Protein AF-A0A0D0J1C9-F1 (afdb_monomer_lite)

Radius of gyration: 14.0 Å; chains: 1; bounding box: 31×19×34 Å

Sequence (64 aa):
MIERICHIDKELEDSIFLFGARQTGKSTFLRQKFPDSIYIDLLDTTIKGRFSRRPSLLYEDFRL

Foldseek 3Di:
DDDDPDDDDPPPPDDDDDDDDPPPCPVVNCCVVCVPDDDQDCVPVVSVVVCVVPVCCVCVVPVD

Organism: NCBI:txid1602169

pLDDT: mean 87.89, std 9.32, range [63.62, 97.62]

Structure (mmCI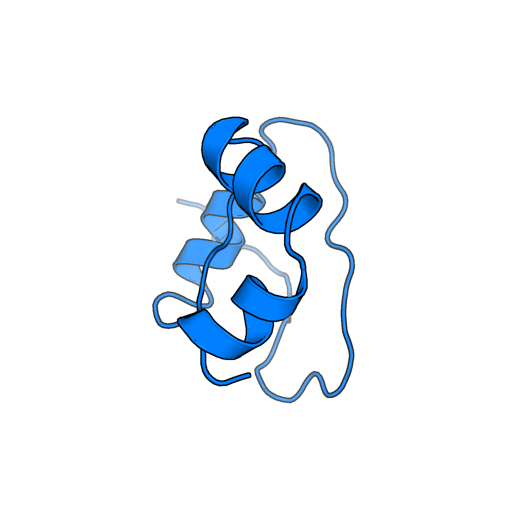F, N/CA/C/O backbone):
data_AF-A0A0D0J1C9-F1
#
_entry.id   AF-A0A0D0J1C9-F1
#
loop_
_atom_site.group_PDB
_atom_site.id
_atom_site.type_symbol
_atom_site.label_atom_id
_atom_site.label_alt_id
_atom_site.label_comp_id
_atom_site.label_asym_id
_atom_site.label_entity_id
_atom_site.label_seq_id
_atom_site.pdbx_PDB_ins_code
_atom_site.Cartn_x
_atom_site.Cartn_y
_atom_site.Cartn_z
_atom_site.occupancy
_atom_site.B_iso_or_equiv
_atom_site.auth_seq_id
_atom_site.auth_comp_id
_atom_site.auth_asym_id
_atom_site.auth_atom_id
_atom_site.pdbx_PDB_model_num
ATOM 1 N N . MET A 1 1 ? -9.794 -9.698 17.716 1.00 66.88 1 MET A N 1
ATOM 2 C CA . MET A 1 1 ? -9.258 -8.582 16.904 1.00 66.88 1 MET A CA 1
ATOM 3 C C . MET A 1 1 ? -10.372 -7.555 16.776 1.00 66.88 1 MET A C 1
ATOM 5 O O . MET A 1 1 ? -11.501 -7.980 16.592 1.00 66.88 1 MET A O 1
ATOM 9 N N . ILE A 1 2 ? -10.100 -6.264 16.976 1.00 77.75 2 ILE A N 1
ATOM 10 C CA . ILE A 1 2 ? -11.145 -5.224 16.967 1.00 77.75 2 ILE A CA 1
ATOM 11 C C . ILE A 1 2 ? -11.478 -4.858 15.517 1.00 77.75 2 ILE A C 1
ATOM 13 O O . ILE A 1 2 ? -10.562 -4.600 14.731 1.00 77.75 2 ILE A O 1
ATOM 17 N N . GLU A 1 3 ? -12.766 -4.836 15.179 1.00 77.56 3 GLU A N 1
ATOM 18 C CA . GLU A 1 3 ? -13.254 -4.396 13.872 1.00 77.56 3 GLU A CA 1
ATOM 19 C C . GLU A 1 3 ? -13.034 -2.888 13.692 1.00 77.56 3 GLU A C 1
ATOM 21 O O . GLU A 1 3 ? -13.263 -2.088 14.601 1.00 77.56 3 GLU A O 1
ATOM 26 N N . ARG A 1 4 ? -12.530 -2.491 12.522 1.00 81.44 4 ARG A N 1
ATOM 27 C CA . ARG A 1 4 ? -12.180 -1.097 12.233 1.00 81.44 4 ARG A CA 1
ATOM 28 C C . ARG A 1 4 ? -13.327 -0.399 11.523 1.00 81.44 4 ARG A C 1
ATOM 30 O O . ARG A 1 4 ? -13.729 -0.830 10.448 1.00 81.44 4 ARG A O 1
ATOM 37 N N . ILE A 1 5 ? -13.763 0.731 12.073 1.00 82.25 5 ILE A N 1
ATOM 38 C CA . ILE A 1 5 ? -14.776 1.595 11.460 1.00 82.25 5 ILE A CA 1
ATOM 39 C C . ILE A 1 5 ? -14.085 2.474 10.409 1.00 82.25 5 ILE A C 1
ATOM 41 O O . ILE A 1 5 ? -13.659 3.593 10.683 1.00 82.25 5 ILE A O 1
ATOM 45 N N . CYS A 1 6 ? -13.877 1.923 9.216 1.00 81.94 6 CYS A N 1
ATOM 46 C CA . CYS A 1 6 ? -13.352 2.647 8.064 1.00 81.94 6 CYS A CA 1
ATOM 47 C C . CYS A 1 6 ? -14.049 2.115 6.808 1.00 81.94 6 CYS A C 1
ATOM 49 O O . CYS A 1 6 ? -13.814 0.980 6.386 1.00 81.94 6 CYS A O 1
ATOM 51 N N . HIS A 1 7 ? -14.952 2.928 6.264 1.00 78.56 7 HIS A N 1
ATOM 52 C CA . HIS A 1 7 ? -15.726 2.609 5.071 1.00 78.56 7 HIS A CA 1
ATOM 53 C C . HIS A 1 7 ? -14.876 2.919 3.839 1.00 78.56 7 HIS A C 1
ATOM 55 O O . HIS A 1 7 ? -14.752 4.068 3.425 1.00 78.56 7 HIS A O 1
ATOM 61 N N . ILE A 1 8 ? -14.208 1.883 3.334 1.00 79.88 8 ILE A N 1
ATOM 62 C CA . ILE A 1 8 ? -13.502 1.884 2.055 1.00 79.88 8 ILE A CA 1
ATOM 63 C C . ILE A 1 8 ? -14.173 0.786 1.246 1.00 79.88 8 ILE A C 1
ATOM 65 O O . ILE A 1 8 ? -14.001 -0.403 1.543 1.00 79.88 8 ILE A O 1
ATOM 69 N N . ASP A 1 9 ? -14.970 1.205 0.276 1.00 72.50 9 ASP A N 1
ATOM 70 C CA . ASP A 1 9 ? -15.814 0.324 -0.515 1.00 72.50 9 ASP A CA 1
ATOM 71 C C . ASP A 1 9 ? -15.246 0.223 -1.936 1.00 72.50 9 ASP A C 1
ATOM 73 O O . ASP A 1 9 ? -14.438 1.050 -2.361 1.00 72.50 9 ASP A O 1
ATOM 77 N N . LYS A 1 10 ? -15.628 -0.822 -2.676 1.00 64.06 10 LYS A N 1
ATOM 78 C CA . LYS A 1 10 ? -15.083 -1.090 -4.020 1.00 64.06 10 LYS A CA 1
ATOM 79 C C . LYS A 1 10 ? -15.481 -0.039 -5.070 1.00 64.06 10 LYS A C 1
ATOM 81 O O . LYS A 1 10 ? -14.918 -0.054 -6.155 1.00 64.06 10 LYS A O 1
ATOM 86 N N . GLU A 1 11 ? -16.426 0.840 -4.745 1.00 64.81 11 GLU A N 1
ATOM 87 C CA . GLU A 1 11 ? -16.920 1.928 -5.603 1.00 64.81 11 GLU A CA 1
ATOM 88 C C . GLU A 1 11 ? -16.111 3.226 -5.473 1.00 64.81 11 GLU A C 1
ATOM 90 O O . GLU A 1 11 ? -16.485 4.250 -6.035 1.00 64.81 11 GLU A O 1
ATOM 95 N N . LEU A 1 12 ? -14.998 3.216 -4.734 1.00 64.62 12 LEU A N 1
ATOM 96 C CA . LEU A 1 12 ? -14.038 4.312 -4.803 1.00 64.62 12 LEU A CA 1
ATOM 97 C C . LEU A 1 12 ? -13.455 4.369 -6.221 1.00 64.62 12 LEU A C 1
ATOM 99 O O . LEU A 1 12 ? -12.541 3.619 -6.551 1.00 64.62 12 LEU A O 1
ATOM 103 N N . GLU A 1 13 ? -13.984 5.272 -7.047 1.00 63.62 13 GLU A N 1
ATOM 104 C CA . GLU A 1 13 ? -13.433 5.584 -8.375 1.00 63.62 13 GLU A CA 1
ATOM 105 C C . GLU A 1 13 ? -12.060 6.283 -8.283 1.00 63.62 13 GLU A C 1
ATOM 107 O O . GLU A 1 13 ? -11.341 6.389 -9.276 1.00 63.62 13 GLU A O 1
ATOM 112 N N . ASP A 1 14 ? -11.659 6.695 -7.074 1.00 74.00 14 ASP A N 1
ATOM 113 C CA . ASP A 1 14 ? -10.467 7.492 -6.805 1.00 74.00 14 ASP A CA 1
ATOM 114 C C . ASP A 1 14 ? -9.350 6.739 -6.064 1.00 74.00 14 ASP A C 1
ATOM 116 O O . ASP A 1 14 ? -9.557 5.822 -5.264 1.00 74.00 14 ASP A O 1
ATOM 120 N N . SER A 1 15 ? -8.119 7.215 -6.270 1.00 85.12 15 SER A N 1
ATOM 121 C CA . SER A 1 15 ? -6.942 6.796 -5.502 1.00 85.12 15 SER A CA 1
ATOM 122 C C . SER A 1 15 ? -6.883 7.493 -4.141 1.00 85.12 15 SER A C 1
ATOM 124 O O . SER A 1 15 ? -7.004 8.714 -4.054 1.00 85.12 15 SER A O 1
ATOM 126 N N . ILE A 1 16 ? -6.611 6.736 -3.072 1.00 87.62 16 ILE A N 1
ATOM 127 C CA . ILE A 1 16 ? -6.555 7.265 -1.700 1.00 87.62 16 ILE A CA 1
ATOM 128 C C . ILE A 1 16 ? -5.172 7.119 -1.055 1.00 87.62 16 ILE A C 1
ATOM 130 O O . ILE A 1 16 ? -4.457 6.138 -1.265 1.00 87.62 16 ILE A O 1
ATOM 134 N N . PHE A 1 17 ? -4.832 8.060 -0.171 1.00 89.44 17 PHE A N 1
ATOM 135 C CA . PHE A 1 17 ? -3.712 7.924 0.762 1.00 89.44 17 PHE A CA 1
ATOM 136 C C . PHE A 1 17 ? -4.225 7.581 2.166 1.00 89.44 17 PHE A C 1
ATOM 138 O O . PHE A 1 17 ? -4.893 8.389 2.809 1.00 89.44 17 PHE A O 1
ATOM 145 N N . LEU A 1 18 ? -3.872 6.398 2.680 1.00 90.25 18 LEU A N 1
ATOM 146 C CA . LEU A 1 18 ? -4.196 5.989 4.051 1.00 90.25 18 LEU A CA 1
ATOM 147 C C . LEU A 1 18 ? -3.048 6.337 5.016 1.00 90.25 18 LEU A C 1
ATOM 149 O O . LEU A 1 18 ? -2.082 5.582 5.163 1.00 90.25 18 LEU A O 1
ATOM 153 N N . PHE A 1 19 ? -3.162 7.475 5.701 1.00 91.44 19 PHE A N 1
ATOM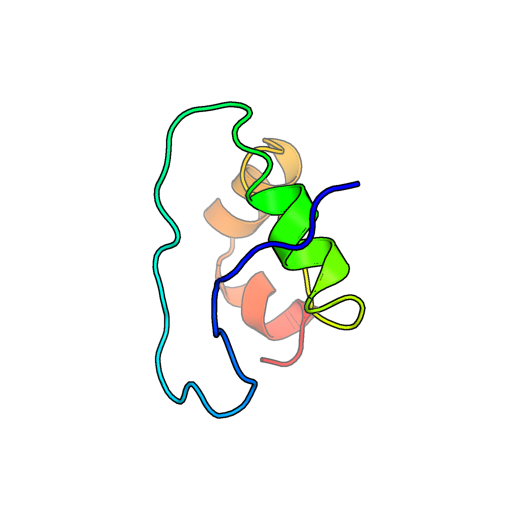 154 C CA . PHE A 1 19 ? -2.165 7.941 6.671 1.00 91.44 19 PHE A CA 1
ATOM 155 C C . PHE A 1 19 ? -2.343 7.351 8.081 1.00 91.44 19 PHE A C 1
ATOM 157 O O . PHE A 1 19 ? -3.366 6.769 8.433 1.00 91.44 19 PHE A O 1
ATOM 164 N N . GLY A 1 20 ? -1.305 7.496 8.909 1.00 90.62 20 GLY A N 1
ATOM 165 C CA . GLY A 1 20 ? -1.324 7.167 10.337 1.00 90.62 20 GLY A CA 1
ATOM 166 C C . GLY A 1 20 ? 0.043 6.718 10.855 1.00 90.62 20 GLY A C 1
ATOM 167 O O . GLY A 1 20 ? 0.875 6.236 10.083 1.00 90.62 20 GLY A O 1
ATOM 168 N N . ALA A 1 21 ? 0.261 6.813 12.169 1.00 94.56 21 ALA A N 1
ATOM 169 C CA . ALA A 1 21 ? 1.530 6.467 12.819 1.00 94.56 21 ALA A CA 1
ATOM 170 C C . ALA A 1 21 ? 2.007 5.028 12.524 1.00 94.56 21 ALA A C 1
ATOM 172 O O . ALA A 1 21 ? 1.235 4.158 12.107 1.00 94.56 21 ALA A O 1
ATOM 173 N N . ARG A 1 22 ? 3.299 4.746 12.725 1.00 92.00 22 ARG A N 1
ATOM 174 C CA . ARG A 1 22 ? 3.841 3.385 12.567 1.00 92.00 22 ARG A CA 1
ATOM 175 C C . ARG A 1 22 ? 3.109 2.415 13.506 1.00 92.00 22 ARG A C 1
ATOM 177 O O . ARG A 1 22 ? 2.681 2.800 14.585 1.00 92.00 22 ARG A O 1
ATOM 184 N N . GLN A 1 23 ? 2.958 1.159 13.078 1.00 90.75 23 GLN A N 1
ATOM 185 C CA . GLN A 1 23 ? 2.385 0.076 13.893 1.00 90.75 23 GLN A CA 1
ATOM 186 C C . GLN A 1 23 ? 0.892 0.222 14.254 1.00 90.75 23 GLN A C 1
ATOM 188 O O . GLN A 1 23 ? 0.343 -0.603 14.971 1.00 90.75 23 GLN A O 1
ATOM 193 N N . THR A 1 24 ? 0.171 1.165 13.642 1.00 91.44 24 THR A N 1
ATOM 194 C CA . THR A 1 24 ? -1.295 1.267 13.767 1.00 91.44 24 THR A CA 1
ATOM 195 C C . THR A 1 24 ? -2.063 0.229 12.937 1.00 91.44 24 THR A C 1
ATOM 197 O O . THR A 1 24 ? -3.273 0.336 12.782 1.00 91.44 24 THR A O 1
ATOM 200 N N . GLY A 1 25 ? -1.406 -0.783 12.360 1.00 91.12 25 GLY A N 1
ATOM 201 C CA . GLY A 1 25 ? -2.062 -1.895 11.652 1.00 91.12 25 GLY A CA 1
ATOM 202 C C . GLY A 1 25 ? -2.723 -1.547 10.311 1.00 91.12 25 GLY A C 1
ATOM 203 O O . GLY A 1 25 ? -3.630 -2.256 9.895 1.00 91.12 25 GLY A O 1
ATOM 204 N N . LYS A 1 26 ? -2.296 -0.473 9.630 1.00 92.69 26 LYS A N 1
ATOM 205 C CA . LYS A 1 26 ? -2.826 -0.071 8.307 1.00 92.69 26 LYS A CA 1
ATOM 206 C C . LYS A 1 26 ? -2.726 -1.195 7.268 1.00 92.69 26 LYS A C 1
ATOM 208 O O . LYS A 1 26 ? -3.725 -1.546 6.654 1.00 92.69 26 LYS A O 1
ATOM 213 N N . SER A 1 27 ? -1.548 -1.808 7.128 1.00 92.94 27 SER A N 1
ATOM 214 C CA . SER A 1 27 ? -1.338 -2.916 6.185 1.00 92.94 27 SER A CA 1
ATOM 215 C C . SER A 1 27 ? -2.180 -4.143 6.542 1.00 92.94 27 SER A C 1
ATOM 217 O O . SER A 1 27 ? -2.712 -4.794 5.651 1.00 92.94 27 SER A O 1
ATOM 219 N N . THR A 1 28 ? -2.339 -4.439 7.838 1.00 92.75 28 THR A N 1
ATOM 220 C CA . THR A 1 28 ? -3.206 -5.526 8.320 1.00 92.75 28 THR A CA 1
ATOM 221 C C . THR A 1 28 ? -4.666 -5.269 7.962 1.00 92.75 28 THR A C 1
ATOM 223 O O . THR A 1 28 ? -5.317 -6.157 7.428 1.00 92.75 28 THR A O 1
ATOM 226 N N . PHE A 1 29 ? -5.157 -4.049 8.199 1.00 91.19 29 PHE A N 1
ATOM 227 C CA . PHE A 1 29 ? -6.520 -3.652 7.856 1.00 91.19 29 PHE A CA 1
ATOM 228 C C . PHE A 1 29 ? -6.792 -3.791 6.356 1.00 91.19 29 PHE A C 1
ATOM 230 O O . PHE A 1 29 ? -7.766 -4.434 5.977 1.00 91.19 29 PHE A O 1
ATOM 237 N N . LEU A 1 30 ? -5.902 -3.263 5.505 1.00 90.69 30 LEU A N 1
ATOM 238 C CA . LEU A 1 30 ? -6.065 -3.373 4.057 1.00 90.69 30 LEU A CA 1
ATOM 239 C C . LEU A 1 30 ? -6.107 -4.840 3.620 1.00 90.69 30 LEU A C 1
ATOM 241 O O . LEU A 1 30 ? -7.067 -5.215 2.958 1.00 90.69 30 LEU A O 1
ATOM 245 N N . ARG A 1 31 ? -5.135 -5.671 4.034 1.00 91.62 31 ARG A N 1
ATOM 246 C CA . ARG A 1 31 ? -5.069 -7.104 3.665 1.00 91.62 31 ARG A CA 1
ATOM 247 C C . ARG A 1 31 ? -6.296 -7.906 4.097 1.00 91.62 31 ARG A C 1
ATOM 249 O O . ARG A 1 31 ? -6.633 -8.885 3.448 1.00 91.62 31 ARG A O 1
ATOM 256 N N . GLN A 1 32 ? -6.949 -7.515 5.189 1.00 90.38 32 GLN A N 1
ATOM 257 C CA . GLN A 1 32 ? -8.179 -8.161 5.652 1.00 90.38 32 GLN A CA 1
ATOM 258 C C . GLN A 1 32 ? -9.413 -7.697 4.887 1.00 90.38 32 GLN A C 1
ATOM 260 O O . GLN A 1 32 ? -10.285 -8.508 4.595 1.00 90.38 32 GLN A O 1
ATOM 265 N N . LYS A 1 33 ? -9.500 -6.399 4.581 1.00 88.12 33 LYS A N 1
ATOM 266 C CA . LYS A 1 33 ? -10.642 -5.811 3.873 1.00 88.12 33 LYS A CA 1
ATOM 267 C C . LYS A 1 33 ? -10.643 -6.177 2.385 1.00 88.12 33 LYS A C 1
ATOM 269 O O . LYS A 1 33 ? -11.715 -6.348 1.812 1.00 88.12 33 LYS A O 1
ATOM 274 N N . PHE A 1 34 ? -9.463 -6.327 1.780 1.00 89.31 34 PHE A N 1
ATOM 275 C CA . PHE A 1 34 ? -9.284 -6.615 0.355 1.00 89.31 34 PHE A CA 1
ATOM 276 C C . PHE A 1 34 ? -8.352 -7.820 0.125 1.00 89.31 34 PHE A C 1
ATOM 278 O O . PHE A 1 34 ? -7.275 -7.665 -0.450 1.00 89.31 34 PHE A O 1
ATOM 285 N N . PRO A 1 35 ? -8.731 -9.029 0.575 1.00 90.81 35 PRO A N 1
ATOM 286 C CA . PRO A 1 35 ? -7.854 -10.203 0.528 1.00 90.81 35 PRO A CA 1
ATOM 287 C C . PRO A 1 35 ? -7.430 -10.599 -0.894 1.00 90.81 35 PRO A C 1
ATOM 289 O O . PRO A 1 35 ? -6.334 -11.122 -1.073 1.00 90.81 35 PRO A O 1
ATOM 292 N N . ASP A 1 36 ? -8.264 -10.297 -1.891 1.00 90.62 36 ASP A N 1
ATOM 293 C CA . ASP A 1 36 ? -8.038 -10.659 -3.295 1.00 90.62 36 ASP A CA 1
ATOM 294 C C . ASP A 1 36 ? -7.329 -9.557 -4.106 1.00 90.62 36 ASP A C 1
ATOM 296 O O . ASP A 1 36 ? -7.132 -9.697 -5.313 1.00 90.62 36 ASP A O 1
ATOM 300 N N . SER A 1 37 ? -6.960 -8.440 -3.471 1.00 90.00 37 SER A N 1
ATOM 301 C CA . SER A 1 37 ? -6.283 -7.330 -4.146 1.00 90.00 37 SER A CA 1
ATOM 302 C C . SER A 1 37 ? -4.784 -7.567 -4.308 1.00 90.00 37 SER A C 1
ATOM 304 O O . SER A 1 37 ? -4.133 -8.255 -3.520 1.00 90.00 37 SER A O 1
ATOM 306 N N . ILE A 1 38 ? -4.200 -6.911 -5.311 1.00 91.12 38 ILE A N 1
ATOM 307 C CA . ILE A 1 38 ? -2.749 -6.872 -5.493 1.00 91.12 38 ILE A CA 1
ATOM 308 C C . ILE A 1 38 ? -2.120 -5.996 -4.402 1.00 91.12 38 ILE A C 1
ATOM 310 O O . ILE A 1 38 ? -2.490 -4.835 -4.221 1.00 91.12 38 ILE A O 1
ATOM 314 N N . TYR A 1 39 ? -1.122 -6.543 -3.702 1.00 92.94 39 TYR A N 1
ATOM 315 C CA . TYR A 1 39 ? -0.326 -5.821 -2.708 1.00 92.94 39 TYR A CA 1
ATOM 316 C C . TYR A 1 39 ? 1.109 -5.649 -3.182 1.00 92.94 39 TYR A C 1
ATOM 318 O O . TYR A 1 39 ? 1.839 -6.627 -3.328 1.00 92.94 39 TYR A O 1
ATOM 326 N N . ILE A 1 40 ? 1.535 -4.396 -3.326 1.00 93.50 40 ILE A N 1
ATOM 327 C CA . ILE A 1 40 ? 2.920 -4.047 -3.642 1.00 93.50 40 ILE A CA 1
ATOM 328 C C . ILE A 1 40 ? 3.549 -3.417 -2.400 1.00 93.50 40 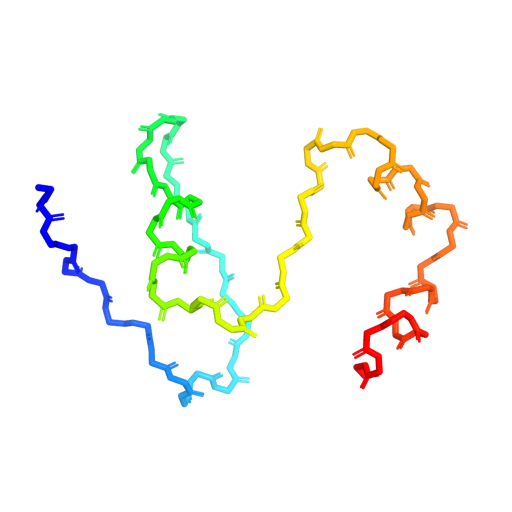ILE A C 1
ATOM 330 O O . ILE A 1 40 ? 3.219 -2.292 -2.023 1.00 93.50 40 ILE A O 1
ATOM 334 N N . ASP A 1 41 ? 4.452 -4.149 -1.746 1.00 94.00 41 ASP A N 1
ATOM 335 C CA . ASP A 1 41 ? 5.198 -3.634 -0.598 1.00 94.00 41 ASP A CA 1
ATOM 336 C C . ASP A 1 41 ? 6.448 -2.877 -1.062 1.00 94.00 41 ASP A C 1
ATOM 338 O O . ASP A 1 41 ? 7.498 -3.460 -1.322 1.00 94.00 41 ASP A O 1
ATOM 342 N N . LEU A 1 42 ? 6.335 -1.554 -1.170 1.00 94.06 42 LEU A N 1
ATOM 343 C CA . LEU A 1 42 ? 7.453 -0.684 -1.548 1.00 94.06 42 LEU A CA 1
ATOM 344 C C . LEU A 1 42 ? 8.448 -0.423 -0.401 1.00 94.06 42 LEU A C 1
ATOM 346 O O . LEU A 1 42 ? 9.422 0.309 -0.602 1.00 94.06 42 LEU A O 1
ATOM 350 N N . LEU A 1 43 ? 8.227 -0.989 0.794 1.00 93.25 43 LEU A N 1
ATOM 351 C CA . LEU A 1 43 ? 9.239 -1.015 1.855 1.00 93.25 43 LEU A CA 1
ATOM 352 C C . LEU A 1 43 ? 10.268 -2.128 1.623 1.00 93.25 43 LEU A C 1
ATOM 354 O O . LEU A 1 43 ? 11.392 -2.012 2.113 1.00 93.25 43 LEU A O 1
ATOM 358 N N . ASP A 1 44 ? 9.923 -3.156 0.842 1.00 96.44 44 ASP A N 1
ATOM 359 C CA . ASP A 1 44 ? 10.897 -4.109 0.319 1.00 96.44 44 ASP A CA 1
ATOM 360 C C . ASP A 1 44 ? 11.783 -3.404 -0.719 1.00 96.44 44 ASP A C 1
ATOM 362 O O . ASP A 1 44 ? 11.340 -2.971 -1.791 1.00 96.44 44 ASP A O 1
ATOM 366 N N . THR A 1 45 ? 13.068 -3.278 -0.394 1.00 97.50 45 THR A N 1
ATOM 367 C CA . THR A 1 45 ? 14.055 -2.584 -1.226 1.00 97.50 45 THR A CA 1
ATOM 368 C C . THR A 1 45 ? 14.267 -3.257 -2.581 1.00 97.50 45 THR A C 1
ATOM 370 O O . THR A 1 45 ? 14.566 -2.566 -3.560 1.00 97.50 45 THR A O 1
ATOM 373 N N . THR A 1 46 ? 14.059 -4.571 -2.677 1.00 97.06 46 THR A N 1
ATOM 374 C CA . THR A 1 46 ? 14.143 -5.328 -3.930 1.00 97.06 46 THR A CA 1
ATOM 375 C C . THR A 1 46 ? 12.997 -4.947 -4.857 1.00 97.06 46 THR A C 1
ATOM 377 O O . THR A 1 46 ? 13.234 -4.589 -6.016 1.00 97.06 46 THR A O 1
ATOM 380 N N . ILE A 1 47 ? 11.764 -4.956 -4.336 1.00 96.19 47 ILE A N 1
ATOM 381 C CA . ILE A 1 47 ? 10.551 -4.587 -5.081 1.00 96.19 47 ILE A CA 1
ATOM 382 C C . ILE A 1 47 ? 10.610 -3.122 -5.506 1.00 96.19 47 ILE A C 1
ATOM 384 O O . ILE A 1 47 ? 10.459 -2.812 -6.691 1.00 96.19 47 ILE A O 1
ATOM 388 N N . LYS A 1 48 ? 10.920 -2.225 -4.564 1.00 97.19 48 LYS A N 1
ATOM 389 C CA . LYS A 1 48 ? 11.098 -0.798 -4.843 1.00 97.19 48 LYS A CA 1
ATOM 390 C C . LYS A 1 48 ? 12.139 -0.581 -5.938 1.00 97.19 48 LYS A C 1
ATOM 392 O O . LYS A 1 48 ? 11.861 0.101 -6.918 1.00 97.19 48 LYS A O 1
ATOM 397 N N . GLY A 1 49 ? 13.318 -1.191 -5.812 1.00 97.62 49 GLY A N 1
ATOM 398 C CA . GLY A 1 49 ? 14.392 -1.052 -6.792 1.00 97.62 49 GL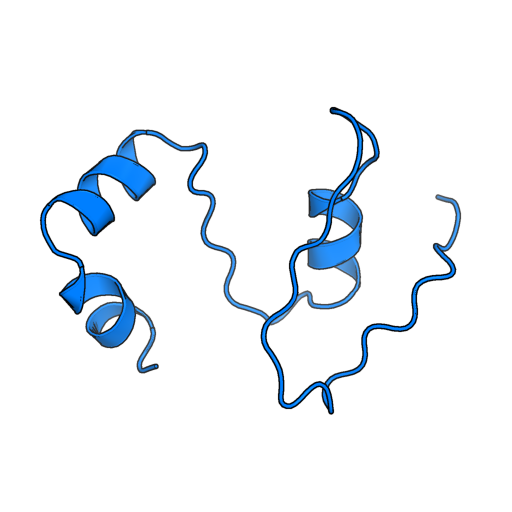Y A CA 1
ATOM 399 C C . GLY A 1 49 ? 14.008 -1.567 -8.181 1.00 97.62 49 GLY A C 1
ATOM 400 O O . GLY A 1 49 ? 14.352 -0.933 -9.179 1.00 97.62 49 GLY A O 1
ATOM 401 N N . ARG A 1 50 ? 13.277 -2.688 -8.263 1.00 95.94 50 ARG A N 1
ATOM 402 C CA . ARG A 1 50 ? 12.781 -3.253 -9.529 1.00 95.94 50 ARG A CA 1
ATOM 403 C C . ARG A 1 50 ? 11.873 -2.263 -10.259 1.00 95.94 50 ARG A C 1
ATOM 405 O O . ARG A 1 50 ? 12.157 -1.937 -11.411 1.00 95.94 50 ARG A O 1
ATOM 412 N N . PHE A 1 51 ? 10.846 -1.744 -9.586 1.00 96.25 51 PHE A N 1
ATOM 413 C CA . PHE A 1 51 ? 9.900 -0.810 -10.204 1.00 96.25 51 PHE A CA 1
ATOM 414 C C . PHE A 1 51 ? 10.489 0.586 -10.431 1.00 96.25 51 PHE A C 1
ATOM 416 O O . PHE A 1 51 ? 10.169 1.213 -11.434 1.00 96.25 51 PHE A O 1
ATOM 423 N N . SER A 1 52 ? 11.408 1.058 -9.581 1.00 96.12 52 SER A N 1
ATOM 424 C CA . SER A 1 52 ? 12.111 2.327 -9.819 1.00 96.12 52 SER A CA 1
ATOM 425 C C . SER A 1 52 ? 12.990 2.293 -11.072 1.00 96.12 52 SER A C 1
ATOM 427 O O . SER A 1 52 ? 13.080 3.297 -11.768 1.00 96.12 52 SER A O 1
ATOM 429 N N . ARG A 1 53 ? 13.636 1.157 -11.379 1.00 97.56 53 ARG A N 1
ATOM 430 C CA . ARG A 1 53 ? 14.469 1.020 -12.589 1.00 97.56 53 ARG A CA 1
ATOM 431 C C . ARG A 1 53 ? 13.646 0.896 -13.868 1.00 97.56 53 ARG A C 1
ATOM 433 O O . ARG A 1 53 ? 14.086 1.375 -14.909 1.00 97.56 53 ARG A O 1
ATOM 440 N N . ARG A 1 54 ? 12.490 0.230 -13.809 1.00 97.38 54 ARG A N 1
ATOM 441 C CA . ARG A 1 54 ? 11.612 0.038 -14.969 1.00 97.38 54 ARG A CA 1
ATOM 442 C C . ARG A 1 54 ? 10.136 0.137 -14.566 1.00 97.38 54 ARG A C 1
ATOM 444 O O . ARG A 1 54 ? 9.509 -0.891 -14.307 1.00 97.38 54 ARG A O 1
ATOM 451 N N . PRO A 1 55 ? 9.568 1.356 -14.546 1.00 95.12 55 PRO A N 1
ATOM 452 C CA . PRO A 1 55 ? 8.182 1.578 -14.132 1.00 95.12 55 PRO A CA 1
ATOM 453 C C . PRO A 1 55 ? 7.133 0.833 -14.970 1.00 95.12 55 PRO A C 1
ATOM 455 O O . PRO A 1 55 ? 6.084 0.483 -14.438 1.00 95.12 55 PRO A O 1
ATOM 458 N N . SER A 1 56 ? 7.418 0.533 -16.247 1.00 95.50 56 SER A N 1
ATOM 459 C CA . SER A 1 56 ? 6.496 -0.203 -17.133 1.00 95.50 56 SER A CA 1
ATOM 460 C C . SER A 1 56 ? 6.113 -1.588 -16.596 1.00 95.50 56 SER A C 1
ATOM 462 O O . SER A 1 56 ? 5.015 -2.067 -16.868 1.00 95.50 56 SER A O 1
ATOM 464 N N . LEU A 1 57 ? 6.970 -2.190 -15.759 1.00 94.38 57 LEU A N 1
ATOM 465 C CA . LEU A 1 57 ? 6.717 -3.489 -15.135 1.00 94.38 57 LEU A CA 1
ATOM 466 C C . LEU A 1 57 ? 5.465 -3.507 -14.249 1.00 94.38 57 LEU A C 1
ATOM 468 O O . LEU A 1 57 ? 4.911 -4.578 -14.045 1.00 94.38 57 LEU A O 1
ATOM 472 N N . LEU A 1 58 ? 5.009 -2.361 -13.726 1.00 90.88 58 LEU A N 1
ATOM 473 C CA . LEU A 1 58 ? 3.757 -2.299 -12.960 1.00 90.88 58 LEU A CA 1
ATOM 474 C C . LEU A 1 58 ? 2.546 -2.682 -13.820 1.00 90.88 58 LEU A C 1
ATOM 476 O O . LEU A 1 58 ? 1.675 -3.406 -13.357 1.00 90.88 58 LEU A O 1
ATOM 480 N N . TYR A 1 59 ? 2.508 -2.235 -15.073 1.00 90.50 59 TYR A N 1
ATOM 481 C CA . TYR A 1 59 ? 1.415 -2.552 -15.993 1.00 90.50 59 TYR A CA 1
ATOM 482 C C . TYR A 1 59 ? 1.590 -3.953 -16.588 1.00 90.50 59 TYR A C 1
ATOM 484 O O . TYR A 1 59 ? 0.639 -4.725 -16.668 1.00 90.50 59 TYR A O 1
ATOM 492 N N . GLU A 1 60 ? 2.828 -4.321 -16.937 1.00 93.69 60 GLU A N 1
ATOM 493 C CA . GLU A 1 60 ? 3.147 -5.627 -17.528 1.00 93.69 60 GLU A CA 1
ATOM 494 C C . GLU A 1 60 ? 2.866 -6.800 -16.571 1.00 93.69 60 GLU A C 1
ATOM 496 O O . GLU A 1 60 ? 2.225 -7.773 -16.971 1.00 93.69 60 GLU A O 1
ATOM 501 N N . ASP A 1 61 ? 3.321 -6.716 -15.312 1.00 91.62 61 ASP A N 1
ATOM 502 C CA . ASP A 1 61 ? 3.194 -7.815 -14.342 1.00 91.62 61 ASP A CA 1
ATOM 503 C C . ASP A 1 61 ? 1.744 -7.995 -13.862 1.00 91.62 61 ASP A C 1
ATOM 505 O O . ASP A 1 61 ? 1.322 -9.115 -13.567 1.00 91.62 61 ASP A O 1
ATOM 509 N N . PHE A 1 62 ? 0.981 -6.901 -13.769 1.00 87.38 62 PHE A N 1
ATOM 510 C CA . PHE A 1 62 ? -0.341 -6.894 -13.137 1.00 87.38 62 PHE A CA 1
ATOM 511 C C . PHE A 1 62 ? -1.508 -6.709 -14.107 1.00 87.38 62 PHE A C 1
ATOM 513 O O . PHE A 1 62 ? -2.657 -6.776 -13.674 1.00 87.38 62 PHE A O 1
ATOM 520 N N . ARG A 1 63 ? -1.233 -6.537 -15.408 1.00 77.12 63 ARG A N 1
ATOM 521 C CA . ARG A 1 63 ? -2.240 -6.280 -16.454 1.00 77.12 63 ARG A CA 1
ATOM 522 C C . ARG A 1 63 ? -3.176 -5.114 -16.105 1.00 77.12 63 ARG A C 1
ATOM 524 O O . ARG A 1 63 ? -4.371 -5.184 -16.390 1.00 77.12 63 ARG A O 1
ATOM 531 N N .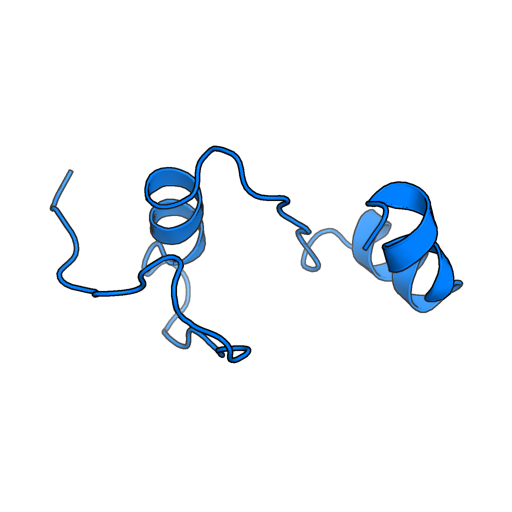 LEU A 1 64 ? -2.618 -4.101 -15.442 1.00 69.50 64 LEU A N 1
ATOM 532 C CA . LEU A 1 64 ? -3.288 -2.836 -15.139 1.00 69.50 64 LEU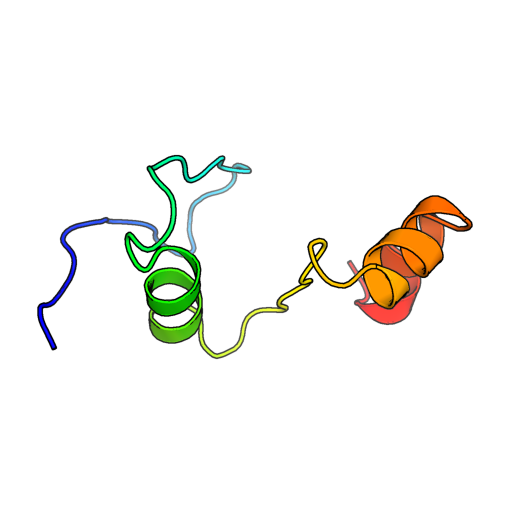 A CA 1
ATOM 533 C C . LEU A 1 64 ? -3.396 -1.964 -16.391 1.00 69.50 64 LEU A C 1
ATOM 535 O O . LEU A 1 64 ? -2.482 -2.054 -17.244 1.00 69.50 64 LEU A O 1
#

Secondary structure (DSSP, 8-state):
-PPP-----TT--S-------TTS-HHHHHHHH-TTS----TTSHHHHHHHHH-TTHHHHHHT-

=== Feature glossary ===
The record interleaves many kinds of information about one protein. Here is each kind framed as the question it answers.

Q: What known structures does this most resemble?
A: Structural nearest neighbors (via Foldseek easy-search vs the PDB). Reported per hit: target PDB id, E-value, and alignment TM-score. A TM-score above ~0.5 is the conventional threshold for 'same fold'.

Q: Where is each backbone atom in 3D?
A: The mmCIF table is the protein's shape written out atom by atom. For each backbone N, Cα, C, and carbonyl O, it records an (x, y, z) coordinate triple in Å plus the residue type, chain letter, and residue number.

Q: What are the backbone torsion angles?
A: The φ/ψ torsion pair specifies the backbone conformation at each residue. φ rotates about the N–Cα bond, ψ about the Cα–C bond. Steric clashes forbid most of the (φ, ψ) plane — the allowed regions (α-helix basin, β-sheet basin, left-handed helix) are the Ramachandran-allowed regions.

Q: Which residues are buried vs exposed?
A: Solvent-accessible surface area (SASA) is the area in Å² traced out by the centre of a 1.4 Å probe sphere (a water molecule) rolled over the protein's van der Waals surface (Shrake–Rupley / Lee–Richards construction). Buried residues have near-zero SASA; fully exposed residues can exceed 200 Å². The total SASA scales roughly with the number of surface residues.

Q: How confident is the AlphaFold model at each residue?
A: pLDDT is the predicted lDDT-Cα score: AlphaFold's confidence that the local environment of each residue (all inter-atomic distances within 15 Å) is correctly placed. It is a per-residue number between 0 and 100, with higher meaning more reliable.

Q: What does the local fold look like, residue by residue?
A: 3Di is Foldseek's structural alphabet. Each residue is assigned one of twenty discrete states based on how its Cα sits relative to its spatial (not sequential) neighbors. Aligning 3Di strings finds structural homologs roughly as well as full 3D superposition, but orders of magnitude faster.

Q: How big and how compact is the whole molecule?
A: Radius of gyration (Rg) is the root-mean-square distance of Cα atoms from their centroid — a single number for overall size and compactness. A globular domain of N residues has Rg ≈ 2.2·N^0.38 Å; an extended or disordered chain has a much larger Rg. The Cα contact count is the number of residue pairs whose Cα atoms are within 8 Å and are more than four positions apart in sequence — a standard proxy for tertiary packing density. The bounding box is the smallest axis-aligned box enclosing all Cα atoms.

Q: Which residues are in helices, strands, or loops?
A: DSSP 8-state secondary structure assigns each residue one of H (α-helix), G (3₁₀-helix), I (π-helix), E (extended β-strand), B (isolated β-bridge), T (hydrogen-bonded turn), S (bend), or '-' (coil). The assignment is computed from backbone hydrogen-bond geometry via the Kabsch–Sander algorithm.

Q: How mobile is each atom in the crystal?
A: Crystallographic B-factors measure how much each atom's electron density is smeared out, in Å². They rise in mobile loops and surface residues and fall in the buried interior. In AlphaFold models this column is repurposed to hold pLDDT instead.

Q: What if only a Cα trace is available?
A: P-SEA three-state annotation labels each residue as helix, strand, or coil based purely on the geometry of the Cα trace. It serves as a fallback when the full backbone (and thus DSSP) is unavailable.

Q: What family and function is it annotated with?
A: Database cross-references. InterPro integrates a dozen domain/family signature databases into unified entries with residue-range hits. GO terms attach function/process/location labels with evidence codes. CATH codes position the fold in a four-level structural taxonomy. Organism is the NCBI-taxonomy species name.

Q: Are the domains correctly placed relative to each other?
A: Predicted Aligned Error (PAE) is an AlphaFold confidence matrix: entry (i, j) is the expected error in the position of residue j, in ångströms, when the prediction is superimposed on the true structure at residue i. Low PAE within a block of residues means that block is internally rigid and well-predicted; high PAE between two blocks means their relative placement is uncertain even if each block individually is confident.

Q: What do the diagnostic plots show?
A: Three diagnostic plots accompany the record. The Cα contact map visualizes the tertiary structure as a 2D adjacency matrix (8 Å cutoff, sequence-local contacts suppressed). The Ramachandran plot shows the distribution of backbone (φ, ψ) torsions, with points in the α and β basins reflecting secondary structure content. The PAE plot shows AlphaFold's inter-residue confidence as a color matrix.

Q: What is the amino-acid chain?
A: Primary structure: the covalent order of the twenty standard amino acids along the backbone. Two proteins with the same sequence will (almost always) fold to the same structure; two with 30% identity often share a fold but not the details.

Q: What do the rendered images show?
A: The six renders are orthographic views along the three Cartesian axes in both directions. Representation (cartoon, sticks, or surface) and color scheme (sequence-rainbow or by-chain) vary across proteins so the training set covers all the common visualization conventions.